Protein AF-A0A5E4GHQ1-F1 (afdb_monomer_lite)

Foldseek 3Di:
DVVPDPCPVVDPVVVVVVLVVQALLCLQAVPPPSYPPDQVVLVVCVVVVHPVVQHWDDDPPDIDTDDDPSHDDPVVSVVVVVVVD

Radius of gyration: 16.77 Å; chains: 1; bounding box: 43×28×40 Å

Sequence (85 aa):
YWKYLPVRHALDVMHIEKNVCDSIIGTLLEIPGKNKDGIAARLDLLNMGVKTDLQPEYGERRTRLPHGPWNLSRAEKREVCNSFY

pLDDT: mean 87.4, std 8.79, range [57.69, 95.94]

Secondary structure (DSSP, 8-state):
-GGG-S-GGGS-HHHHHHHHHHHHHHHHHT-TTT----HHHHHHHHHTTS-GGG--EE-SS-EE-PPPTTSPPHHHHHHHHHTT-

Organism: Prunus dulcis (NCBI:txid3755)

Structure (mmCIF, N/CA/C/O backbone):
data_AF-A0A5E4GHQ1-F1
#
_entry.id   AF-A0A5E4GHQ1-F1
#
loop_
_atom_site.group_PDB
_atom_site.id
_atom_site.type_symbol
_atom_site.label_atom_id
_atom_site.label_alt_id
_atom_site.label_comp_id
_atom_site.label_asym_id
_atom_site.label_entity_id
_atom_site.label_seq_id
_atom_site.pdbx_PDB_ins_code
_atom_site.Cartn_x
_atom_site.Cartn_y
_atom_site.Cartn_z
_atom_site.occupancy
_atom_site.B_iso_or_equiv
_atom_site.auth_seq_id
_atom_site.auth_comp_id
_atom_site.auth_asym_id
_atom_site.auth_atom_id
_atom_site.pdbx_PDB_model_num
ATOM 1 N N . TYR A 1 1 ? 8.388 -8.444 -18.885 1.00 57.69 1 TYR A N 1
ATOM 2 C CA . TYR A 1 1 ? 9.326 -7.311 -18.784 1.00 57.69 1 TYR A CA 1
ATOM 3 C C . TYR A 1 1 ? 10.746 -7.796 -18.466 1.00 57.69 1 TYR A C 1
ATOM 5 O O . TYR A 1 1 ? 11.554 -7.848 -19.377 1.00 57.69 1 TYR A O 1
ATOM 13 N N . TRP A 1 2 ? 11.025 -8.309 -17.261 1.00 64.44 2 TRP A N 1
ATOM 14 C CA . TRP A 1 2 ? 12.365 -8.755 -16.815 1.00 64.44 2 TRP A CA 1
ATOM 15 C C . TRP A 1 2 ? 12.995 -9.914 -17.611 1.00 64.44 2 TRP A C 1
ATOM 17 O O . TRP A 1 2 ? 14.193 -9.900 -17.873 1.00 64.44 2 TRP A O 1
ATOM 27 N N . LYS A 1 3 ? 12.187 -10.889 -18.059 1.00 60.94 3 LYS A N 1
ATOM 28 C CA . LYS A 1 3 ? 12.646 -12.042 -18.866 1.00 60.94 3 LYS A CA 1
ATOM 29 C C . LYS A 1 3 ? 13.289 -11.641 -20.206 1.00 60.94 3 LYS A C 1
ATOM 31 O O . LYS A 1 3 ? 14.064 -12.416 -20.753 1.00 60.94 3 LYS A O 1
ATOM 36 N N . TYR A 1 4 ? 12.975 -10.452 -20.719 1.00 73.62 4 TYR A N 1
ATOM 37 C CA . TYR A 1 4 ? 13.411 -9.981 -22.036 1.00 73.62 4 TYR A CA 1
ATOM 38 C C . TYR A 1 4 ? 14.452 -8.861 -21.960 1.00 73.62 4 TYR A C 1
ATOM 40 O O . TYR A 1 4 ? 14.729 -8.239 -22.979 1.00 73.62 4 TYR A O 1
ATOM 48 N N . LEU A 1 5 ? 15.016 -8.581 -20.776 1.00 70.50 5 LEU A N 1
ATOM 49 C CA . LEU A 1 5 ? 16.033 -7.544 -20.624 1.00 70.50 5 LEU A CA 1
ATOM 50 C C . LEU A 1 5 ? 17.406 -8.095 -21.068 1.00 70.50 5 LEU A C 1
ATOM 52 O O . LEU A 1 5 ? 17.945 -8.971 -20.384 1.00 70.50 5 LEU A O 1
ATOM 56 N N . PRO A 1 6 ? 17.990 -7.621 -22.189 1.00 67.44 6 PRO A N 1
ATOM 57 C CA . PRO A 1 6 ? 19.221 -8.198 -22.741 1.00 67.44 6 PRO A CA 1
ATOM 58 C C . PRO A 1 6 ? 20.453 -7.924 -21.869 1.00 67.44 6 PRO A C 1
ATOM 60 O O . PRO A 1 6 ? 21.419 -8.680 -21.902 1.00 67.44 6 PRO A O 1
ATOM 63 N N . VAL A 1 7 ? 20.414 -6.858 -21.060 1.00 71.19 7 VAL A N 1
ATOM 64 C CA . VAL A 1 7 ? 21.543 -6.391 -20.246 1.00 71.19 7 VAL A CA 1
ATOM 65 C C . VAL A 1 7 ? 21.174 -6.463 -18.767 1.00 71.19 7 VAL A C 1
ATOM 67 O O . VAL A 1 7 ? 20.788 -5.476 -18.148 1.00 71.19 7 VAL A O 1
ATOM 70 N N . ARG A 1 8 ? 21.286 -7.658 -18.179 1.00 61.34 8 ARG A N 1
ATOM 71 C CA . ARG A 1 8 ? 20.978 -7.880 -16.752 1.00 61.34 8 ARG A CA 1
ATOM 72 C C . ARG A 1 8 ? 21.904 -7.101 -15.809 1.00 61.34 8 ARG A C 1
ATOM 74 O O . ARG A 1 8 ? 21.489 -6.750 -14.716 1.00 61.34 8 ARG A O 1
ATOM 81 N N . HIS A 1 9 ? 23.118 -6.783 -16.261 1.00 66.31 9 HIS A N 1
ATOM 82 C CA . HIS A 1 9 ? 24.123 -6.029 -15.501 1.00 66.31 9 HIS A CA 1
ATOM 83 C C . HIS A 1 9 ? 23.834 -4.523 -15.397 1.00 66.31 9 HIS A C 1
ATOM 85 O O . HIS A 1 9 ? 24.498 -3.835 -14.633 1.00 66.31 9 HIS A O 1
ATOM 91 N N . ALA A 1 10 ? 22.860 -4.001 -16.154 1.00 72.12 10 ALA A N 1
ATOM 92 C CA . ALA A 1 10 ? 22.441 -2.600 -16.061 1.00 72.12 10 ALA A CA 1
ATOM 93 C C . ALA A 1 10 ? 21.401 -2.363 -14.949 1.00 72.12 10 ALA A C 1
ATOM 95 O O . ALA A 1 10 ? 20.947 -1.238 -14.752 1.00 72.12 10 ALA A O 1
ATOM 96 N N . LEU A 1 11 ? 20.989 -3.424 -14.249 1.00 78.75 11 LEU A N 1
ATOM 97 C CA . LEU A 1 11 ? 20.042 -3.351 -13.148 1.00 78.75 11 LEU A CA 1
ATOM 98 C C . LEU A 1 11 ? 20.806 -3.262 -11.832 1.00 78.75 11 LEU A C 1
ATOM 100 O O . LEU A 1 11 ? 21.460 -4.216 -11.415 1.00 78.75 11 LEU A O 1
ATOM 104 N N . ASP A 1 12 ? 20.681 -2.122 -11.164 1.00 87.00 12 ASP A N 1
ATOM 105 C CA . ASP A 1 12 ? 21.131 -1.968 -9.787 1.00 87.00 12 ASP A CA 1
ATOM 106 C C . ASP A 1 12 ? 20.168 -2.730 -8.862 1.00 87.00 12 ASP A C 1
ATOM 108 O O . ASP A 1 12 ? 19.129 -2.216 -8.436 1.00 87.00 12 ASP A O 1
ATOM 112 N N . VAL A 1 13 ? 20.496 -4.002 -8.618 1.00 85.31 13 VAL A N 1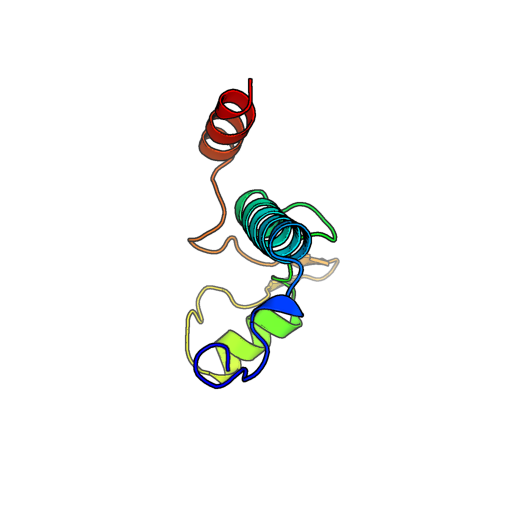
ATOM 113 C CA . VAL A 1 13 ? 19.685 -4.927 -7.812 1.00 85.31 13 VAL A CA 1
ATOM 114 C C . VAL A 1 13 ? 19.436 -4.362 -6.418 1.00 85.31 13 VAL A C 1
ATOM 116 O O . VAL A 1 13 ? 18.310 -4.427 -5.939 1.00 85.31 13 VAL A O 1
ATOM 119 N N . MET A 1 14 ? 20.435 -3.724 -5.807 1.00 90.88 14 MET A N 1
ATOM 120 C CA . MET A 1 14 ? 20.313 -3.150 -4.469 1.00 90.88 14 MET A CA 1
ATOM 121 C C . MET A 1 14 ? 19.258 -2.035 -4.431 1.00 90.88 14 MET A C 1
ATOM 123 O O . MET A 1 14 ? 18.418 -2.000 -3.530 1.00 90.88 14 MET A O 1
ATOM 127 N N . HIS A 1 15 ? 19.256 -1.132 -5.417 1.00 89.75 15 HIS A N 1
ATOM 128 C CA . HIS A 1 15 ? 18.233 -0.085 -5.504 1.00 89.75 15 HIS A CA 1
ATOM 129 C C . HIS A 1 15 ? 16.841 -0.647 -5.795 1.00 89.75 15 HIS A C 1
ATOM 131 O O . HIS A 1 15 ? 15.852 -0.146 -5.255 1.00 89.75 15 HIS A O 1
ATOM 137 N N . ILE A 1 16 ? 16.756 -1.684 -6.628 1.00 90.31 16 ILE A N 1
ATOM 138 C CA . ILE A 1 16 ? 15.496 -2.354 -6.959 1.00 90.31 16 ILE A CA 1
ATOM 139 C C . ILE A 1 16 ? 14.912 -3.028 -5.718 1.00 90.31 16 ILE A C 1
ATOM 141 O O . ILE A 1 16 ? 13.755 -2.779 -5.383 1.00 90.31 16 ILE A O 1
ATOM 145 N N . GLU A 1 17 ? 15.704 -3.839 -5.020 1.00 92.06 17 GLU A N 1
ATOM 146 C CA . GLU A 1 17 ? 15.291 -4.525 -3.795 1.00 92.06 17 GLU A CA 1
ATOM 147 C C . GLU A 1 17 ? 14.844 -3.519 -2.740 1.00 92.06 17 GLU A C 1
ATOM 149 O O . GLU A 1 17 ? 13.750 -3.652 -2.193 1.00 92.06 17 GLU A O 1
ATOM 154 N N . LYS A 1 18 ? 15.619 -2.447 -2.530 1.00 92.88 18 LYS A N 1
ATOM 155 C CA . LYS A 1 18 ? 15.240 -1.370 -1.613 1.00 92.88 18 LYS A CA 1
ATOM 156 C C . LYS A 1 18 ? 13.895 -0.747 -1.984 1.00 92.88 18 LYS A C 1
ATOM 158 O O . LYS A 1 18 ? 13.032 -0.610 -1.123 1.00 92.88 18 LYS A O 1
ATOM 163 N N . ASN A 1 19 ? 13.691 -0.398 -3.255 1.00 91.31 19 ASN A N 1
ATOM 164 C CA . ASN A 1 19 ? 12.455 0.233 -3.717 1.00 91.31 19 ASN A CA 1
ATOM 165 C C . ASN A 1 19 ? 11.227 -0.674 -3.533 1.00 91.31 19 ASN A C 1
ATOM 167 O O . ASN A 1 19 ? 10.169 -0.214 -3.090 1.00 91.31 19 ASN A O 1
ATOM 171 N N . VAL A 1 20 ? 11.374 -1.963 -3.853 1.00 91.06 20 VAL A N 1
ATOM 172 C CA . VAL A 1 20 ? 10.307 -2.959 -3.713 1.00 91.06 20 VAL A CA 1
ATOM 173 C C . VAL A 1 20 ? 9.983 -3.185 -2.237 1.00 91.06 20 VAL A C 1
ATOM 175 O O . VAL A 1 20 ? 8.816 -3.079 -1.858 1.00 91.06 20 VAL A O 1
ATOM 178 N N . CYS A 1 21 ? 10.990 -3.415 -1.392 1.00 92.19 21 CYS A N 1
ATOM 179 C CA . CYS A 1 21 ? 10.804 -3.611 0.046 1.00 92.19 21 CYS A CA 1
ATOM 180 C C . CYS A 1 21 ? 10.173 -2.382 0.716 1.00 92.19 21 CYS A C 1
ATOM 182 O O . CYS A 1 21 ? 9.189 -2.529 1.440 1.00 92.19 21 CYS A O 1
ATOM 184 N N . ASP A 1 22 ? 10.662 -1.172 0.422 1.00 92.00 22 ASP A N 1
ATOM 185 C CA . ASP A 1 22 ? 10.095 0.078 0.946 1.00 92.00 22 ASP A CA 1
ATOM 186 C C . ASP A 1 22 ? 8.618 0.244 0.554 1.00 92.00 22 ASP A C 1
ATOM 188 O O . ASP A 1 22 ? 7.801 0.668 1.375 1.00 92.00 22 ASP A O 1
ATOM 192 N N . SER A 1 23 ? 8.257 -0.118 -0.682 1.00 91.88 23 SER A N 1
ATOM 193 C CA . SER A 1 23 ? 6.875 -0.041 -1.175 1.00 91.88 23 SER A CA 1
ATOM 194 C C . SER A 1 23 ? 5.955 -1.060 -0.494 1.00 91.88 23 SER A C 1
ATOM 196 O O . SER A 1 23 ? 4.814 -0.734 -0.150 1.00 91.88 23 SER A O 1
ATOM 198 N N . ILE A 1 24 ? 6.441 -2.288 -0.276 1.00 92.31 24 ILE A N 1
ATOM 199 C CA . ILE A 1 24 ? 5.700 -3.342 0.431 1.00 92.31 24 ILE A CA 1
ATOM 200 C C . ILE A 1 24 ? 5.470 -2.921 1.883 1.00 92.31 24 ILE A C 1
ATOM 202 O O . ILE A 1 24 ? 4.324 -2.871 2.329 1.00 92.31 24 ILE A O 1
ATOM 206 N N . ILE A 1 25 ? 6.532 -2.537 2.599 1.00 93.00 25 ILE A N 1
ATOM 207 C CA . ILE A 1 25 ? 6.451 -2.098 4.000 1.00 93.00 25 ILE A CA 1
ATOM 208 C C . ILE A 1 25 ? 5.540 -0.873 4.128 1.00 93.00 25 ILE A C 1
ATOM 210 O O . ILE A 1 25 ? 4.673 -0.836 5.001 1.00 93.00 25 ILE A O 1
ATOM 214 N N . GLY A 1 26 ? 5.683 0.107 3.231 1.00 93.44 26 GLY A N 1
ATOM 215 C CA . GLY A 1 26 ? 4.838 1.298 3.202 1.00 93.44 26 GLY A CA 1
ATOM 216 C C . GLY A 1 26 ? 3.352 0.967 3.079 1.00 93.44 26 GLY A C 1
ATOM 217 O O . GLY A 1 26 ? 2.532 1.584 3.759 1.00 93.44 26 GLY A O 1
ATOM 218 N N . THR A 1 27 ? 3.014 -0.033 2.262 1.00 92.62 27 THR A N 1
ATOM 219 C CA . THR A 1 27 ? 1.634 -0.492 2.048 1.00 92.62 27 THR A CA 1
ATOM 220 C C . THR A 1 27 ? 1.093 -1.271 3.248 1.00 92.62 27 THR A C 1
ATOM 222 O O . THR A 1 27 ? 0.027 -0.927 3.755 1.00 92.62 27 THR A O 1
ATOM 225 N N . LEU A 1 28 ? 1.838 -2.258 3.760 1.00 93.31 28 LEU A N 1
ATOM 226 C CA . LEU A 1 28 ? 1.426 -3.084 4.906 1.00 93.31 28 LEU A CA 1
ATOM 227 C C . LEU A 1 28 ? 1.205 -2.249 6.180 1.00 93.31 28 LEU A C 1
ATOM 229 O O . LEU A 1 28 ? 0.236 -2.458 6.912 1.00 93.31 28 LEU A O 1
ATOM 233 N N . LEU A 1 29 ? 2.097 -1.285 6.437 1.00 92.69 29 LEU A N 1
ATOM 234 C CA . LEU A 1 29 ? 2.069 -0.439 7.633 1.00 92.69 29 LEU A CA 1
ATOM 235 C C . LEU A 1 29 ? 1.236 0.841 7.469 1.00 92.69 29 LEU A C 1
ATOM 237 O O . LEU A 1 29 ? 0.997 1.529 8.463 1.00 92.69 29 LEU A O 1
ATOM 241 N N . GLU A 1 30 ? 0.755 1.142 6.261 1.00 91.00 30 GLU A N 1
ATOM 242 C CA . GLU A 1 30 ? 0.011 2.368 5.922 1.00 91.00 30 GLU A CA 1
ATOM 243 C C . GLU A 1 30 ? 0.811 3.651 6.184 1.00 91.00 30 GLU A C 1
ATOM 245 O O . GLU A 1 30 ? 0.301 4.631 6.724 1.00 91.00 30 GLU A O 1
ATOM 250 N N . ILE A 1 31 ? 2.087 3.655 5.795 1.00 90.75 31 ILE A N 1
ATOM 251 C CA . ILE A 1 31 ? 2.960 4.819 5.978 1.00 90.75 31 ILE A CA 1
ATOM 252 C C . ILE A 1 31 ? 2.546 5.918 4.982 1.00 90.75 31 ILE A C 1
ATOM 254 O O . ILE A 1 31 ? 2.606 5.683 3.766 1.00 90.75 31 ILE A O 1
ATOM 258 N N . PRO A 1 32 ? 2.169 7.125 5.453 1.00 85.94 32 PRO A N 1
ATOM 259 C CA . PRO A 1 32 ? 1.805 8.232 4.576 1.00 85.94 32 PRO A CA 1
ATOM 260 C C . PRO A 1 32 ? 2.929 8.559 3.587 1.00 85.94 32 PRO A C 1
ATOM 262 O O . PRO A 1 32 ? 4.089 8.693 3.972 1.00 85.94 32 PRO A O 1
ATOM 265 N N . GLY A 1 33 ? 2.592 8.666 2.301 1.00 86.44 33 GLY A N 1
ATOM 266 C CA . GLY A 1 33 ? 3.552 8.983 1.235 1.00 86.44 33 GLY A CA 1
ATOM 267 C C . GLY A 1 33 ? 4.450 7.825 0.781 1.00 86.44 33 GLY A C 1
ATOM 268 O O . GLY A 1 33 ? 5.206 8.005 -0.170 1.00 86.44 33 GLY A O 1
ATOM 269 N N . LYS A 1 34 ? 4.366 6.640 1.406 1.00 88.50 34 LYS A N 1
ATOM 270 C CA . LYS A 1 34 ? 5.109 5.434 0.986 1.00 88.50 34 LYS A CA 1
ATOM 271 C C . LYS A 1 34 ? 4.234 4.295 0.459 1.00 88.50 34 LYS A C 1
ATOM 273 O O . LYS A 1 34 ? 4.769 3.334 -0.083 1.00 88.50 34 LYS A O 1
ATOM 278 N N . ASN A 1 35 ? 2.912 4.390 0.586 1.00 88.25 35 ASN A N 1
ATOM 279 C CA . ASN A 1 35 ? 1.987 3.478 -0.086 1.00 88.25 35 ASN A CA 1
ATOM 280 C C . ASN A 1 35 ? 1.382 4.132 -1.335 1.00 88.25 35 ASN A C 1
ATOM 282 O O . ASN A 1 35 ? 1.278 5.355 -1.427 1.00 88.25 35 ASN A O 1
ATOM 286 N N . LYS A 1 36 ? 0.990 3.298 -2.301 1.00 86.31 36 LYS A N 1
ATOM 287 C CA . LYS A 1 36 ? 0.269 3.719 -3.515 1.00 86.31 36 LYS A CA 1
ATOM 288 C C . LYS A 1 36 ? -1.234 3.435 -3.426 1.00 86.31 36 LYS A C 1
ATOM 290 O O . LYS A 1 36 ? -1.941 3.554 -4.423 1.00 86.31 36 LYS A O 1
ATOM 295 N N . ASP A 1 37 ? -1.714 3.052 -2.246 1.00 89.12 37 ASP A N 1
ATOM 296 C CA . ASP A 1 37 ? -3.107 2.693 -2.002 1.00 89.12 37 ASP A CA 1
ATOM 297 C C . ASP A 1 37 ? -3.943 3.951 -1.721 1.00 89.12 37 ASP A C 1
ATOM 299 O O . ASP A 1 37 ? -4.278 4.280 -0.585 1.00 89.12 37 ASP A O 1
ATOM 303 N N . GLY A 1 38 ? -4.194 4.720 -2.781 1.00 90.50 38 GLY A N 1
ATOM 304 C CA . GLY A 1 38 ? -4.957 5.965 -2.734 1.00 90.50 38 GLY A CA 1
ATOM 305 C C . GLY A 1 38 ? -6.370 5.838 -3.305 1.00 90.50 38 GLY A C 1
ATOM 306 O O . GLY A 1 38 ? -6.770 4.797 -3.819 1.00 90.50 38 GLY A O 1
ATOM 307 N N . ILE A 1 39 ? -7.109 6.954 -3.292 1.00 91.75 39 ILE A N 1
ATOM 308 C CA . ILE A 1 39 ? -8.479 7.036 -3.836 1.00 91.75 39 ILE A CA 1
ATOM 309 C C . ILE A 1 39 ? -8.530 6.532 -5.286 1.00 91.75 39 ILE A C 1
ATOM 311 O O . ILE A 1 39 ? -9.390 5.724 -5.613 1.00 91.75 39 ILE A O 1
ATOM 315 N N . ALA A 1 40 ? -7.592 6.968 -6.134 1.00 92.19 40 ALA A N 1
ATOM 316 C CA . ALA A 1 40 ? -7.532 6.547 -7.535 1.00 92.19 40 ALA A CA 1
ATOM 317 C C . ALA A 1 40 ? -7.378 5.023 -7.674 1.00 92.19 40 ALA A C 1
ATOM 319 O O . ALA A 1 40 ? -8.143 4.402 -8.400 1.00 92.19 40 ALA A O 1
ATOM 320 N N . ALA A 1 41 ? -6.478 4.411 -6.896 1.00 92.25 41 ALA A N 1
ATOM 321 C CA . ALA A 1 41 ? -6.284 2.963 -6.909 1.00 92.25 41 ALA A CA 1
ATOM 322 C C . ALA A 1 41 ? -7.548 2.205 -6.461 1.00 92.25 41 ALA A C 1
ATOM 324 O O . ALA A 1 41 ? -7.897 1.185 -7.051 1.00 92.25 41 ALA A O 1
ATOM 325 N N . ARG A 1 42 ? -8.280 2.709 -5.456 1.00 92.88 42 ARG A N 1
ATOM 326 C CA . ARG A 1 42 ? -9.560 2.111 -5.033 1.00 92.88 42 ARG A CA 1
ATOM 327 C C . ARG A 1 42 ? -10.668 2.272 -6.076 1.00 92.88 42 ARG A C 1
ATOM 329 O O . ARG A 1 42 ? -11.469 1.357 -6.242 1.00 92.88 42 ARG A O 1
ATOM 336 N N . LEU A 1 43 ? -10.707 3.395 -6.793 1.00 93.81 43 LEU A N 1
ATOM 337 C CA . LEU A 1 43 ? -11.641 3.594 -7.906 1.00 93.81 43 LEU A CA 1
ATOM 338 C C . LEU A 1 43 ? -11.320 2.671 -9.085 1.00 93.81 43 LEU A C 1
ATOM 340 O O . LEU A 1 43 ? -12.236 2.120 -9.684 1.00 93.81 43 LEU A O 1
ATOM 344 N N . ASP A 1 44 ? -10.040 2.445 -9.379 1.00 94.81 44 ASP A N 1
ATOM 345 C CA . ASP A 1 44 ? -9.615 1.491 -10.405 1.00 94.81 44 ASP A CA 1
ATOM 346 C C . ASP A 1 44 ? -10.065 0.064 -10.060 1.00 94.81 44 ASP A C 1
ATOM 348 O O . ASP A 1 44 ? -10.600 -0.632 -10.921 1.00 94.81 44 ASP A O 1
ATOM 352 N N . LEU A 1 45 ? -9.928 -0.356 -8.793 1.00 93.06 45 LEU A N 1
ATOM 353 C CA . LEU A 1 45 ? -10.442 -1.649 -8.318 1.00 93.06 45 LEU A CA 1
ATOM 354 C C . LEU A 1 45 ? -11.962 -1.762 -8.511 1.00 93.06 45 LEU A C 1
ATOM 356 O O . LEU A 1 45 ? -12.443 -2.767 -9.038 1.00 93.06 45 LEU A O 1
ATOM 360 N N . LEU A 1 46 ? -12.706 -0.709 -8.159 1.00 93.44 46 LEU A N 1
ATOM 361 C CA . LEU A 1 46 ? -14.154 -0.645 -8.352 1.00 93.44 46 LEU A CA 1
ATOM 362 C C . LEU A 1 46 ? -14.540 -0.731 -9.838 1.00 93.44 46 LEU A C 1
ATOM 364 O O . LEU A 1 46 ? -15.415 -1.516 -10.195 1.00 93.44 46 LEU A O 1
ATOM 368 N N . ASN A 1 47 ? -13.852 0.010 -10.709 1.00 94.69 47 ASN A N 1
ATOM 369 C CA . ASN A 1 47 ? -14.070 -0.014 -12.159 1.00 94.69 47 ASN A CA 1
ATOM 370 C C . ASN A 1 47 ? -13.773 -1.388 -12.773 1.00 94.69 47 ASN A C 1
ATOM 372 O O . ASN A 1 47 ? -14.427 -1.797 -13.729 1.00 94.69 47 ASN A O 1
ATOM 376 N N . MET A 1 48 ? -12.801 -2.113 -12.216 1.00 95.94 48 MET A N 1
ATOM 377 C CA . MET A 1 48 ? -12.483 -3.488 -12.604 1.00 95.94 48 MET A CA 1
ATOM 378 C C . MET A 1 48 ? -13.445 -4.527 -12.001 1.00 95.94 48 MET A C 1
ATOM 380 O O . MET A 1 48 ? -13.328 -5.710 -12.317 1.00 95.94 48 MET A O 1
ATOM 384 N N . GLY A 1 49 ? -14.382 -4.124 -11.136 1.00 93.62 49 GLY A N 1
ATOM 385 C CA . GLY A 1 49 ? -15.328 -5.026 -10.476 1.00 93.62 49 GLY A CA 1
ATOM 386 C C . GLY A 1 49 ? -14.685 -5.951 -9.438 1.00 93.62 49 GLY A C 1
ATOM 387 O O . GLY A 1 49 ? -15.245 -6.999 -9.119 1.00 93.62 49 GLY A O 1
ATOM 388 N N . VAL A 1 50 ? -13.509 -5.596 -8.913 1.00 93.56 50 VAL A N 1
ATOM 389 C CA . VAL A 1 50 ? -12.775 -6.385 -7.914 1.00 93.56 50 VAL A CA 1
ATOM 390 C C . VAL A 1 50 ? -12.707 -5.637 -6.590 1.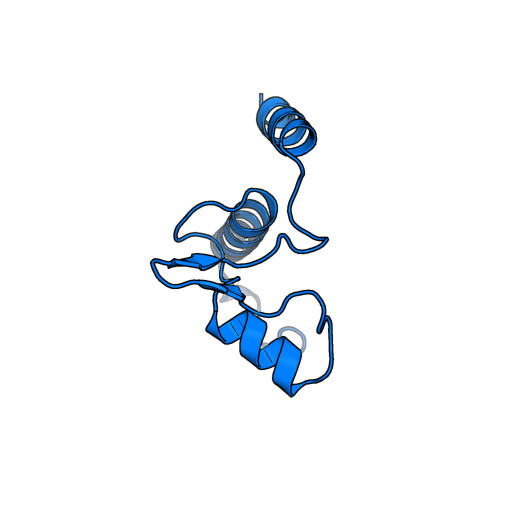00 93.56 50 VAL A C 1
ATOM 392 O O . VAL A 1 50 ? -12.546 -4.422 -6.568 1.00 93.56 50 VAL A O 1
ATOM 395 N N . LYS A 1 51 ? -12.786 -6.368 -5.469 1.00 89.88 51 LYS A N 1
ATOM 396 C CA . LYS A 1 51 ? -12.682 -5.789 -4.115 1.00 89.88 51 LYS A CA 1
ATOM 397 C C . LYS A 1 51 ? -13.592 -4.561 -3.938 1.00 89.88 51 LYS A C 1
ATOM 399 O O . LYS A 1 51 ? -13.162 -3.510 -3.470 1.00 89.88 51 LYS A O 1
ATOM 404 N N . THR A 1 52 ? -14.846 -4.675 -4.373 1.00 89.50 52 THR A N 1
ATOM 405 C CA . THR A 1 52 ? -15.836 -3.583 -4.343 1.00 89.50 52 THR A CA 1
ATOM 406 C C . THR A 1 52 ? -16.171 -3.128 -2.919 1.00 89.50 52 THR A C 1
ATOM 408 O O . THR A 1 52 ? -16.634 -2.011 -2.716 1.00 89.50 52 THR A O 1
ATOM 411 N N . ASP A 1 53 ? -15.891 -3.974 -1.926 1.00 90.75 53 ASP A N 1
ATOM 412 C CA . ASP A 1 53 ? -15.921 -3.678 -0.492 1.00 90.75 53 ASP A CA 1
ATOM 413 C C . ASP A 1 53 ? -14.898 -2.610 -0.067 1.00 90.75 53 ASP A C 1
ATOM 415 O O . ASP A 1 53 ? -15.057 -1.976 0.971 1.00 90.75 53 ASP A O 1
ATOM 419 N N . LEU A 1 54 ? -13.872 -2.364 -0.887 1.00 92.00 54 LEU A N 1
ATOM 420 C CA . LEU A 1 54 ? -12.792 -1.419 -0.610 1.00 92.00 54 LEU A CA 1
ATOM 421 C C . LEU A 1 54 ? -13.016 -0.013 -1.183 1.00 92.00 54 LEU A C 1
ATOM 423 O O . LEU A 1 54 ? -12.064 0.776 -1.253 1.00 92.00 54 LEU A O 1
ATOM 427 N N . GLN A 1 55 ? -14.245 0.298 -1.599 1.00 90.94 55 GLN A N 1
ATOM 4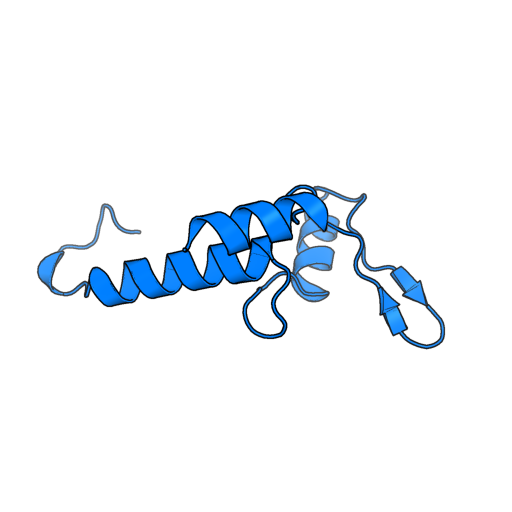28 C CA . GLN A 1 55 ? -14.592 1.577 -2.210 1.00 90.94 55 GLN A CA 1
ATOM 429 C C . GLN A 1 55 ? -14.340 2.774 -1.270 1.00 90.94 55 GLN A C 1
ATOM 431 O O . GLN A 1 55 ? -14.516 2.658 -0.056 1.00 90.94 55 GLN A O 1
ATOM 436 N N . PRO A 1 56 ? -13.949 3.946 -1.804 1.00 92.19 56 PRO A N 1
ATOM 437 C CA . PRO A 1 56 ? -13.822 5.156 -1.001 1.00 92.19 56 PRO A CA 1
ATOM 438 C C . PRO A 1 56 ? -15.164 5.582 -0.394 1.00 92.19 56 PRO A C 1
ATOM 440 O O . PRO A 1 56 ? -16.170 5.695 -1.092 1.00 92.19 56 PRO A O 1
ATOM 443 N N . GLU A 1 57 ? -15.160 5.894 0.897 1.00 90.75 57 GLU A N 1
ATOM 444 C CA . GLU A 1 57 ? -16.314 6.436 1.609 1.00 90.75 57 GLU A CA 1
ATOM 445 C C . GLU A 1 57 ? -16.221 7.964 1.646 1.00 90.75 57 GLU A C 1
ATOM 447 O O . GLU A 1 57 ? -15.388 8.548 2.348 1.00 90.75 57 GLU A O 1
ATOM 452 N N . TYR A 1 58 ? -17.077 8.634 0.880 1.00 88.44 58 TYR A N 1
ATOM 453 C CA . TYR A 1 58 ? -17.136 10.092 0.836 1.00 88.44 58 TYR A CA 1
ATOM 454 C C . TYR A 1 58 ? -17.992 10.624 1.993 1.00 88.44 58 TYR A C 1
ATOM 456 O O . TYR A 1 58 ? -19.217 10.618 1.926 1.00 88.44 58 TYR A O 1
ATOM 464 N N . GLY A 1 59 ? -17.345 11.076 3.071 1.00 85.88 59 GLY A N 1
ATOM 465 C CA . GLY A 1 59 ? -18.005 11.801 4.161 1.00 85.88 59 GLY A CA 1
ATOM 466 C C . GLY A 1 59 ? -17.975 13.320 3.958 1.00 85.88 59 GLY A C 1
ATOM 467 O O . GLY A 1 59 ? -17.145 13.829 3.210 1.00 85.88 59 GLY A O 1
ATOM 468 N N . GLU A 1 60 ? -18.809 14.062 4.697 1.00 80.12 60 GLU A N 1
ATOM 469 C CA . GLU A 1 60 ? -18.934 15.532 4.574 1.00 80.12 60 GLU A CA 1
ATOM 470 C C . GLU A 1 60 ? -17.615 16.304 4.747 1.00 80.12 60 GLU A C 1
ATOM 472 O O . GLU A 1 60 ? -17.429 17.363 4.156 1.00 80.12 60 GLU A O 1
ATOM 477 N N . ARG A 1 61 ? -16.696 15.799 5.584 1.00 81.38 61 ARG A N 1
ATOM 478 C CA . ARG A 1 61 ? -15.433 16.488 5.914 1.00 81.38 61 ARG A CA 1
ATOM 479 C C . ARG A 1 61 ? -14.191 15.834 5.326 1.00 81.38 61 ARG A C 1
ATOM 481 O O . ARG A 1 61 ? -13.192 16.519 5.121 1.00 81.38 61 ARG A O 1
ATOM 488 N N . ARG A 1 62 ? -14.201 14.508 5.158 1.00 84.12 62 ARG A N 1
ATOM 489 C CA . ARG A 1 62 ? -13.049 13.722 4.695 1.00 84.12 62 ARG A CA 1
ATOM 490 C C . ARG A 1 62 ? -13.517 12.449 4.005 1.00 84.12 62 ARG A C 1
ATOM 492 O O . ARG A 1 62 ? -14.398 11.763 4.521 1.00 84.12 62 ARG A O 1
ATOM 499 N N . THR A 1 63 ?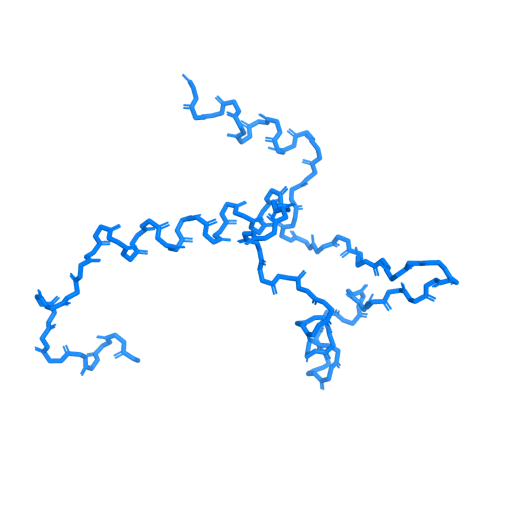 -12.848 12.107 2.910 1.00 86.69 63 THR A N 1
ATOM 500 C CA . THR A 1 63 ? -12.928 10.777 2.307 1.00 86.69 63 THR A CA 1
ATOM 501 C C . THR A 1 63 ? -12.172 9.785 3.183 1.00 86.69 63 THR A C 1
ATOM 503 O O . THR A 1 63 ? -11.023 10.033 3.557 1.00 86.69 63 THR A O 1
ATOM 506 N N . ARG A 1 64 ? -12.813 8.672 3.527 1.00 87.25 64 ARG A N 1
ATOM 507 C CA . ARG A 1 64 ? -12.185 7.546 4.220 1.00 87.25 64 ARG A CA 1
ATOM 508 C C . ARG A 1 64 ? -11.929 6.429 3.221 1.00 87.25 64 ARG A C 1
ATOM 510 O O . ARG A 1 64 ? -12.716 6.214 2.305 1.00 87.25 64 ARG A O 1
ATOM 517 N N . LEU A 1 65 ? -10.813 5.736 3.398 1.00 89.69 65 LEU A N 1
ATOM 518 C CA . LEU A 1 65 ? -10.502 4.525 2.652 1.00 89.69 65 LEU A CA 1
ATOM 519 C C . LEU A 1 65 ? -10.585 3.364 3.647 1.00 89.69 65 LEU A C 1
ATOM 521 O O . LEU A 1 65 ? -9.858 3.399 4.643 1.00 89.69 65 LEU A O 1
ATOM 525 N N . PRO A 1 66 ? -11.477 2.382 3.439 1.00 89.50 66 PRO A N 1
ATOM 526 C CA . PRO A 1 66 ? -11.545 1.215 4.309 1.00 89.50 66 PRO A CA 1
ATOM 527 C C . PRO A 1 66 ? -10.237 0.418 4.238 1.00 89.50 66 PRO A C 1
ATOM 529 O O . PRO A 1 66 ? -9.570 0.377 3.197 1.00 89.50 66 PRO A O 1
ATOM 532 N N . HIS A 1 67 ? -9.862 -0.220 5.345 1.00 87.56 67 HIS A N 1
ATOM 533 C CA . HIS A 1 67 ? -8.657 -1.045 5.397 1.00 87.56 67 HIS A CA 1
ATOM 534 C C . HIS A 1 67 ? -8.770 -2.218 4.419 1.00 87.56 67 HIS A C 1
ATOM 536 O O . HIS A 1 67 ? -9.756 -2.952 4.419 1.00 87.56 67 HIS A O 1
ATOM 542 N N . GLY A 1 68 ? -7.754 -2.381 3.574 1.00 88.38 68 GLY A N 1
ATOM 543 C CA . GLY A 1 68 ? -7.625 -3.536 2.701 1.00 88.38 68 GLY A CA 1
ATOM 544 C C . GLY A 1 68 ? -7.167 -4.775 3.477 1.00 88.38 68 GLY A C 1
ATOM 545 O O . GLY A 1 68 ? -6.557 -4.658 4.538 1.00 88.38 68 GLY A O 1
ATOM 546 N N . PRO A 1 69 ? -7.367 -5.984 2.927 1.00 88.75 69 PRO A N 1
ATOM 547 C CA . PRO A 1 69 ? -6.935 -7.235 3.562 1.00 88.75 69 PRO A CA 1
ATOM 548 C C . PRO A 1 69 ? -5.407 -7.402 3.625 1.00 88.75 69 PRO A C 1
ATOM 550 O O . PRO A 1 69 ? -4.915 -8.352 4.220 1.00 88.75 69 PRO A O 1
ATOM 553 N N . TRP A 1 70 ? -4.651 -6.516 2.973 1.00 89.50 70 TRP A N 1
ATOM 554 C CA . TRP A 1 70 ? -3.190 -6.445 3.058 1.00 89.50 70 TRP A CA 1
ATOM 555 C C . TRP A 1 70 ? -2.708 -5.513 4.172 1.00 89.50 70 TRP A C 1
ATOM 557 O O . TRP A 1 70 ? -1.524 -5.519 4.494 1.00 89.50 70 TRP A O 1
ATOM 567 N N . ASN A 1 71 ? -3.574 -4.669 4.731 1.00 90.25 71 ASN A N 1
ATOM 568 C CA . ASN A 1 71 ? -3.175 -3.779 5.807 1.00 90.25 71 ASN A CA 1
ATOM 569 C C . ASN A 1 71 ? -3.095 -4.573 7.106 1.00 90.25 71 ASN A C 1
ATOM 571 O O . ASN A 1 71 ? -4.014 -5.308 7.460 1.00 90.25 71 ASN A O 1
ATOM 575 N N . LEU A 1 72 ? -1.990 -4.402 7.822 1.00 93.19 72 LEU A N 1
ATOM 576 C CA . LEU A 1 72 ? -1.798 -5.065 9.100 1.00 93.19 72 LEU A CA 1
ATOM 577 C C . LEU A 1 72 ? -2.658 -4.400 10.174 1.00 93.19 72 LEU A C 1
ATOM 579 O O . LEU A 1 72 ? -2.758 -3.171 10.248 1.00 93.19 72 LEU A O 1
ATOM 583 N N . SER A 1 73 ? -3.225 -5.204 11.065 1.00 92.56 73 SER A N 1
ATOM 584 C CA . SER A 1 73 ? -3.829 -4.706 12.294 1.00 92.56 73 SER A CA 1
ATOM 585 C C . SER A 1 73 ? -2.781 -4.012 13.163 1.00 92.56 73 SER A C 1
ATOM 587 O O . SER A 1 73 ? -1.575 -4.223 13.040 1.00 92.56 73 SER A O 1
ATOM 589 N N . ARG A 1 74 ? -3.224 -3.192 14.117 1.00 92.06 74 ARG A N 1
ATOM 590 C CA . ARG A 1 74 ? -2.302 -2.493 15.025 1.00 92.06 74 ARG A CA 1
ATOM 591 C C . ARG A 1 74 ? -1.384 -3.449 15.803 1.00 92.06 74 ARG A C 1
ATOM 593 O O . ARG A 1 74 ? -0.243 -3.084 16.075 1.00 92.06 74 ARG A O 1
ATOM 600 N N . ALA A 1 75 ? -1.880 -4.634 16.165 1.00 94.38 75 ALA A N 1
ATOM 601 C CA . ALA A 1 75 ? -1.086 -5.658 16.837 1.00 94.38 75 ALA A CA 1
ATOM 602 C C . ALA A 1 75 ? -0.012 -6.221 15.895 1.00 94.38 75 ALA A C 1
ATOM 604 O O . ALA A 1 75 ? 1.165 -6.198 16.235 1.00 94.38 75 ALA A O 1
ATOM 605 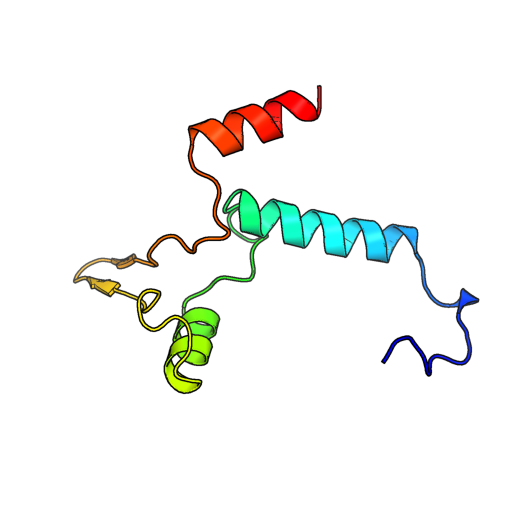N N . GLU A 1 76 ? -0.390 -6.605 14.675 1.00 94.62 76 GLU A N 1
ATOM 606 C CA . GLU A 1 76 ? 0.547 -7.125 13.671 1.00 94.62 76 GLU A CA 1
ATOM 607 C C . GLU A 1 76 ? 1.592 -6.086 13.254 1.00 94.62 76 GLU A C 1
ATOM 609 O O . GLU A 1 76 ? 2.766 -6.418 13.124 1.00 94.62 76 GLU A O 1
ATOM 614 N N . LYS A 1 77 ? 1.210 -4.806 13.122 1.00 94.12 77 LYS A N 1
ATOM 615 C CA . LYS A 1 77 ? 2.170 -3.714 12.889 1.00 94.12 77 LYS A CA 1
ATOM 616 C C . LYS A 1 77 ? 3.229 -3.666 13.988 1.00 94.12 77 LYS A C 1
ATOM 618 O O . LYS A 1 77 ? 4.395 -3.431 13.691 1.00 94.12 77 LYS A O 1
ATOM 623 N N . ARG A 1 78 ? 2.838 -3.876 15.250 1.00 93.75 78 ARG A N 1
ATOM 624 C CA . ARG A 1 78 ? 3.769 -3.875 16.384 1.00 93.75 78 ARG A CA 1
ATOM 625 C C . ARG A 1 78 ? 4.726 -5.061 16.321 1.00 93.75 78 ARG A C 1
ATOM 627 O O . ARG A 1 78 ? 5.920 -4.848 16.478 1.00 93.75 78 ARG A O 1
ATOM 634 N N . GLU A 1 79 ? 4.220 -6.260 16.048 1.00 94.88 79 GLU A N 1
ATOM 635 C CA . GLU A 1 79 ? 5.053 -7.460 15.892 1.00 94.88 79 GLU A CA 1
ATOM 636 C C . GLU A 1 79 ? 6.051 -7.313 14.740 1.00 94.88 79 GLU A C 1
ATOM 638 O O . GLU A 1 79 ? 7.244 -7.549 14.915 1.00 94.88 79 GLU A O 1
ATOM 643 N N . VAL A 1 80 ? 5.594 -6.821 13.585 1.00 92.19 80 VAL A N 1
ATOM 644 C CA . VAL A 1 80 ? 6.466 -6.549 12.437 1.00 92.19 80 VAL A CA 1
ATOM 645 C C . VAL A 1 80 ? 7.527 -5.509 12.792 1.00 92.19 80 VAL A C 1
ATOM 647 O O . VAL A 1 80 ? 8.703 -5.747 12.541 1.00 92.19 80 VAL A O 1
ATOM 650 N N . CYS A 1 81 ? 7.160 -4.396 13.433 1.00 91.12 81 CYS A N 1
ATOM 651 C CA . CYS A 1 81 ? 8.131 -3.389 13.870 1.00 91.12 81 CYS A CA 1
ATOM 652 C C . CYS A 1 81 ? 9.146 -3.940 14.884 1.00 91.12 81 CYS A C 1
ATOM 654 O O . CYS A 1 81 ? 10.314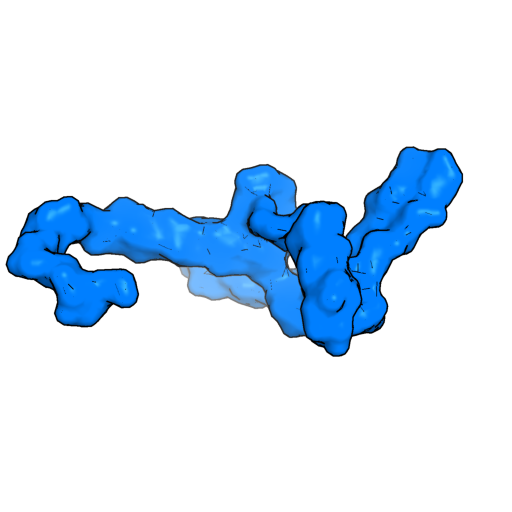 -3.569 14.823 1.00 91.12 81 CYS A O 1
ATOM 656 N N . ASN A 1 82 ? 8.720 -4.825 15.789 1.00 93.62 82 ASN A N 1
ATOM 657 C CA . ASN A 1 82 ? 9.610 -5.466 16.755 1.00 93.62 82 ASN A CA 1
ATOM 658 C C . ASN A 1 82 ? 10.560 -6.471 16.093 1.00 93.62 82 ASN A C 1
ATOM 660 O O . ASN A 1 82 ? 11.675 -6.619 16.565 1.00 93.62 82 ASN A O 1
ATOM 664 N N . SER A 1 83 ? 10.155 -7.129 15.002 1.00 91.19 83 SER A N 1
ATOM 665 C CA . SER A 1 83 ? 10.987 -8.130 14.313 1.00 91.19 83 SER A CA 1
ATOM 666 C C . SER A 1 83 ? 12.249 -7.567 13.641 1.00 91.19 83 SER A C 1
ATOM 668 O O . SER A 1 83 ? 13.122 -8.334 13.244 1.00 91.19 83 SER A O 1
ATOM 670 N N . PHE A 1 84 ? 12.348 -6.240 13.498 1.00 82.00 84 PHE A N 1
ATOM 671 C CA . PHE A 1 84 ? 13.523 -5.565 12.937 1.00 82.00 84 PHE A CA 1
ATOM 672 C C . PHE A 1 84 ? 14.610 -5.242 13.977 1.00 82.00 84 PHE A C 1
ATOM 674 O O . PHE A 1 84 ? 15.644 -4.686 13.600 1.00 82.00 84 PHE A O 1
ATOM 681 N N . TYR A 1 85 ? 14.377 -5.560 15.254 1.00 68.38 85 TYR A N 1
ATOM 682 C CA . TYR A 1 85 ? 15.301 -5.358 16.374 1.00 68.38 85 TYR A CA 1
ATOM 683 C C . TYR A 1 85 ? 15.656 -6.693 17.031 1.00 68.38 85 TYR A C 1
ATOM 685 O O . TYR A 1 85 ? 16.806 -6.798 17.511 1.00 68.38 85 TYR A O 1
#